Protein AF-A0A1D2W6T7-F1 (afdb_monomer_lite)

Radius of gyration: 12.89 Å; chains: 1; bounding box: 29×35×31 Å

Structure (mmCIF, N/CA/C/O backbone):
data_AF-A0A1D2W6T7-F1
#
_entry.id   AF-A0A1D2W6T7-F1
#
loop_
_atom_site.group_PDB
_atom_site.id
_atom_site.type_symbol
_atom_site.label_atom_id
_atom_site.label_alt_id
_atom_site.label_comp_id
_atom_site.label_asym_id
_atom_site.label_entity_id
_atom_site.label_seq_id
_atom_site.pdbx_PDB_ins_code
_atom_site.Cartn_x
_atom_site.Cartn_y
_atom_site.Cartn_z
_atom_site.occupancy
_atom_site.B_iso_or_equiv
_atom_site.auth_seq_id
_atom_site.auth_comp_id
_atom_site.auth_asym_id
_atom_site.auth_atom_id
_atom_site.pdbx_PDB_model_num
ATOM 1 N N . MET A 1 1 ? -10.097 21.686 -1.952 1.00 39.22 1 MET A N 1
ATOM 2 C CA . MET A 1 1 ? -8.896 21.079 -2.558 1.00 39.22 1 MET A CA 1
ATOM 3 C C . MET A 1 1 ? -8.675 19.785 -1.806 1.00 39.22 1 MET A C 1
ATOM 5 O O . MET A 1 1 ? -8.702 19.835 -0.586 1.00 39.22 1 MET A O 1
ATOM 9 N N . VAL A 1 2 ? -8.622 18.639 -2.484 1.00 52.72 2 VAL A N 1
ATOM 10 C CA . VAL A 1 2 ? -8.192 17.403 -1.817 1.00 52.72 2 VAL A CA 1
ATOM 11 C C . VAL A 1 2 ? -6.678 17.518 -1.743 1.00 52.72 2 VAL A C 1
ATOM 13 O O . VAL A 1 2 ? -6.033 17.610 -2.788 1.00 52.72 2 VAL A O 1
ATOM 16 N N . ASP A 1 3 ? -6.136 17.665 -0.538 1.00 64.44 3 ASP A N 1
ATOM 17 C CA . ASP A 1 3 ? -4.692 17.735 -0.344 1.00 64.44 3 ASP A CA 1
ATOM 18 C C . ASP A 1 3 ? -4.071 16.441 -0.880 1.00 64.44 3 ASP A C 1
ATOM 20 O O . ASP A 1 3 ? -4.450 15.345 -0.461 1.00 64.44 3 ASP A O 1
ATOM 24 N N . LYS A 1 4 ? -3.162 16.571 -1.855 1.00 82.75 4 LYS A N 1
ATOM 25 C CA . LYS A 1 4 ? -2.413 15.433 -2.396 1.00 82.75 4 LYS A CA 1
ATOM 26 C C . LYS A 1 4 ? -1.592 14.796 -1.284 1.00 82.75 4 LYS A C 1
ATOM 28 O O . LYS A 1 4 ? -0.943 15.510 -0.513 1.00 82.75 4 LYS A O 1
ATOM 33 N N . ILE A 1 5 ? -1.581 13.468 -1.223 1.00 92.12 5 ILE A N 1
ATOM 34 C CA . ILE A 1 5 ? -0.775 12.762 -0.223 1.00 92.12 5 ILE A CA 1
ATOM 35 C C . ILE A 1 5 ? 0.720 12.929 -0.519 1.00 92.12 5 ILE A C 1
ATOM 37 O O . ILE A 1 5 ? 1.152 13.111 -1.657 1.00 92.12 5 ILE A O 1
ATOM 41 N N . THR A 1 6 ? 1.542 12.866 0.523 1.00 94.06 6 THR A N 1
ATOM 42 C CA . THR A 1 6 ? 2.993 13.031 0.437 1.00 94.06 6 THR A CA 1
ATOM 43 C C . THR A 1 6 ? 3.727 11.847 1.056 1.00 94.06 6 THR A C 1
ATOM 45 O O . THR A 1 6 ? 3.162 10.990 1.735 1.00 94.06 6 THR A O 1
ATOM 48 N N . TYR A 1 7 ? 5.049 11.812 0.874 1.00 92.12 7 TYR A N 1
ATOM 49 C CA . TYR A 1 7 ? 5.890 10.815 1.536 1.00 92.12 7 TYR A CA 1
ATOM 50 C C . TYR A 1 7 ? 5.740 10.833 3.065 1.00 92.12 7 TYR A C 1
ATOM 52 O O . TYR A 1 7 ? 5.822 9.779 3.692 1.00 92.12 7 TYR A O 1
ATOM 60 N N . ASN A 1 8 ? 5.545 12.009 3.672 1.00 92.00 8 ASN A N 1
ATOM 61 C CA . ASN A 1 8 ? 5.415 12.102 5.125 1.00 92.00 8 ASN A CA 1
ATOM 62 C C . ASN A 1 8 ? 4.159 11.373 5.611 1.00 92.00 8 ASN A C 1
ATOM 64 O O . ASN A 1 8 ? 4.213 10.733 6.656 1.00 92.00 8 ASN A O 1
ATOM 68 N N . ASP A 1 9 ? 3.094 11.396 4.810 1.00 92.12 9 ASP A N 1
ATOM 69 C CA . ASP A 1 9 ? 1.863 10.661 5.083 1.00 92.12 9 ASP A CA 1
ATOM 70 C C . ASP A 1 9 ? 2.097 9.152 4.990 1.00 92.12 9 ASP A C 1
ATOM 72 O O . ASP A 1 9 ? 1.710 8.418 5.892 1.00 92.12 9 ASP A O 1
ATOM 76 N N . LEU A 1 10 ? 2.809 8.676 3.959 1.00 91.62 10 LEU A N 1
ATOM 77 C CA . LEU A 1 10 ? 3.125 7.247 3.814 1.00 91.62 10 LEU A CA 1
ATOM 78 C C . LEU A 1 10 ? 4.087 6.719 4.880 1.00 91.62 10 LEU A C 1
ATOM 80 O O . LEU A 1 10 ? 4.004 5.549 5.252 1.00 91.62 10 LEU A O 1
ATOM 84 N N . LYS A 1 11 ? 5.019 7.553 5.354 1.00 92.38 11 LYS A N 1
ATOM 85 C CA . LYS A 1 11 ? 6.073 7.145 6.291 1.00 92.38 11 LYS A CA 1
ATOM 86 C C . LYS A 1 11 ? 5.495 6.563 7.582 1.00 92.38 11 LYS A C 1
ATOM 88 O O . LYS A 1 11 ? 6.060 5.610 8.113 1.00 92.38 11 LYS A O 1
ATOM 93 N N . GLU A 1 12 ? 4.389 7.115 8.076 1.00 90.69 12 GLU A N 1
ATOM 94 C CA . GLU A 1 12 ? 3.722 6.617 9.286 1.00 90.69 12 GLU A CA 1
ATOM 95 C C . GLU A 1 12 ? 3.119 5.214 9.097 1.00 90.69 12 GLU A C 1
ATOM 97 O O . GLU A 1 12 ? 2.993 4.464 10.062 1.00 90.69 12 GLU A O 1
ATOM 102 N N . TYR A 1 13 ? 2.834 4.817 7.853 1.00 93.19 13 TYR A N 1
ATOM 103 C CA . TYR A 1 13 ? 2.244 3.522 7.492 1.00 93.19 13 TYR A CA 1
ATOM 104 C C . TYR A 1 13 ? 3.214 2.633 6.706 1.00 93.19 13 TYR A C 1
ATOM 106 O O . TYR A 1 13 ? 2.799 1.731 5.978 1.00 93.19 13 TYR A O 1
ATOM 114 N N . ASP A 1 14 ? 4.522 2.854 6.866 1.00 92.38 14 ASP A N 1
ATOM 115 C CA . ASP A 1 14 ? 5.583 2.095 6.192 1.00 92.38 14 ASP A CA 1
ATOM 116 C C . ASP A 1 14 ? 5.436 0.576 6.363 1.00 92.38 14 ASP A C 1
ATOM 118 O O . ASP A 1 14 ? 5.767 -0.189 5.451 1.00 92.38 14 ASP A O 1
ATOM 122 N N . PHE A 1 15 ? 4.881 0.138 7.499 1.00 91.62 15 PHE A N 1
ATOM 123 C CA . PHE A 1 15 ? 4.616 -1.271 7.771 1.00 91.62 15 PHE A CA 1
ATOM 124 C C . PHE A 1 15 ? 3.756 -1.919 6.676 1.00 91.62 15 PHE A C 1
ATOM 126 O O . PHE A 1 15 ? 4.030 -3.058 6.312 1.00 91.62 15 PHE A O 1
ATOM 133 N N . LEU A 1 16 ? 2.794 -1.200 6.078 1.00 92.75 16 LEU A N 1
ATOM 134 C CA . LEU A 1 16 ? 1.915 -1.731 5.028 1.00 92.75 16 LEU A CA 1
ATOM 135 C C . LEU A 1 16 ? 2.663 -2.057 3.733 1.00 92.75 16 LEU A C 1
ATOM 137 O O . LEU A 1 16 ? 2.350 -3.031 3.050 1.00 92.75 16 LEU A O 1
ATOM 141 N N . PHE A 1 17 ? 3.682 -1.267 3.411 1.00 92.50 17 PHE A N 1
ATOM 142 C CA . PHE A 1 17 ? 4.440 -1.383 2.165 1.00 92.50 17 PHE A CA 1
ATOM 143 C C . PHE A 1 17 ? 5.673 -2.281 2.303 1.00 92.50 17 PHE A C 1
ATOM 145 O O . PHE A 1 17 ? 6.280 -2.676 1.307 1.00 92.50 17 PHE A O 1
ATOM 152 N N . THR A 1 18 ? 6.046 -2.622 3.538 1.00 90.75 18 THR A N 1
ATOM 153 C CA . THR A 1 18 ? 7.252 -3.394 3.861 1.00 90.75 18 THR A CA 1
ATOM 154 C C . THR A 1 18 ? 6.967 -4.736 4.537 1.00 90.75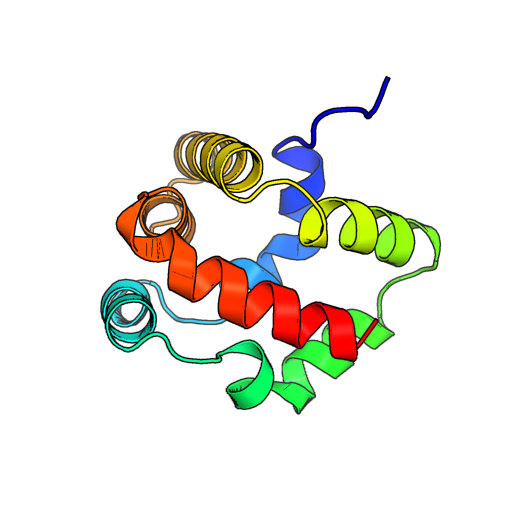 18 THR A C 1
ATOM 156 O O . THR A 1 18 ? 7.914 -5.454 4.853 1.00 90.75 18 THR A O 1
ATOM 159 N N . MET A 1 19 ? 5.691 -5.141 4.661 1.00 89.81 19 MET A N 1
ATOM 160 C CA . MET A 1 19 ? 5.286 -6.446 5.220 1.00 89.81 19 MET A CA 1
ATOM 161 C C . MET A 1 19 ? 5.973 -7.640 4.545 1.00 89.81 19 MET A C 1
ATOM 163 O O . MET A 1 19 ? 6.187 -8.680 5.164 1.00 89.81 19 MET A O 1
ATOM 167 N N . THR A 1 20 ? 6.289 -7.512 3.254 1.00 92.00 20 THR A N 1
ATOM 168 C CA . THR A 1 20 ? 7.003 -8.545 2.504 1.00 92.00 20 THR A CA 1
ATOM 169 C C . THR A 1 20 ? 8.485 -8.177 2.373 1.00 92.00 20 THR A C 1
ATOM 171 O O . THR A 1 20 ? 8.810 -7.045 1.990 1.00 92.00 20 THR A O 1
ATOM 174 N N . PRO A 1 21 ? 9.410 -9.127 2.618 1.00 93.38 21 PRO A N 1
ATOM 175 C CA . PRO A 1 21 ? 10.826 -8.919 2.345 1.00 93.38 21 PRO A CA 1
ATOM 176 C C . PRO A 1 21 ? 11.079 -8.502 0.892 1.00 93.38 21 PRO A C 1
ATOM 178 O O . PRO A 1 21 ? 10.484 -9.046 -0.040 1.00 93.38 21 PRO A O 1
ATOM 181 N N . SER A 1 22 ? 12.014 -7.575 0.682 1.00 93.69 22 SER A N 1
ATOM 182 C CA . SER A 1 22 ? 12.287 -6.989 -0.639 1.00 93.69 22 SER A CA 1
ATOM 183 C C . SER A 1 22 ? 12.601 -8.019 -1.731 1.00 93.69 22 SER A C 1
ATOM 185 O O . SER A 1 22 ? 12.167 -7.848 -2.868 1.00 93.69 22 SER A O 1
ATOM 187 N N . PHE A 1 23 ? 13.296 -9.110 -1.395 1.00 94.12 23 PHE A N 1
ATOM 188 C CA . PHE A 1 23 ? 13.645 -10.177 -2.340 1.00 94.12 23 PHE A CA 1
ATOM 189 C C . PHE A 1 23 ? 12.442 -11.032 -2.777 1.00 94.12 23 PHE A C 1
ATOM 191 O O . PHE A 1 23 ? 12.484 -11.642 -3.842 1.00 94.12 23 PHE A O 1
ATOM 198 N N . LEU A 1 24 ? 11.354 -11.054 -1.997 1.00 95.94 24 LEU A N 1
ATOM 199 C CA . LEU A 1 24 ? 10.097 -11.721 -2.362 1.00 95.94 24 LEU A CA 1
ATOM 200 C C . LEU A 1 24 ? 9.105 -10.776 -3.041 1.00 95.94 24 LEU A C 1
ATOM 202 O O . LEU A 1 24 ? 8.140 -11.246 -3.645 1.00 95.94 24 LEU A O 1
ATOM 206 N N . MET A 1 25 ? 9.335 -9.463 -2.962 1.00 95.44 25 MET A N 1
ATOM 207 C CA . MET A 1 25 ? 8.354 -8.454 -3.350 1.00 95.44 25 MET A CA 1
ATOM 208 C C . MET A 1 25 ? 7.941 -8.566 -4.827 1.00 95.44 25 MET A C 1
ATOM 210 O O . MET A 1 25 ? 6.756 -8.570 -5.149 1.00 95.44 25 MET A O 1
ATOM 214 N N . GLY A 1 26 ? 8.902 -8.773 -5.731 1.00 95.88 26 GLY A N 1
ATOM 215 C CA . GLY A 1 26 ? 8.598 -8.988 -7.151 1.00 95.88 26 GLY A CA 1
ATOM 216 C C . GLY A 1 26 ? 7.738 -10.235 -7.397 1.00 95.88 26 GLY A C 1
ATOM 217 O O . GLY A 1 26 ? 6.828 -10.214 -8.224 1.00 95.88 26 GLY A O 1
ATOM 218 N N . THR A 1 27 ? 7.970 -11.310 -6.638 1.00 96.50 27 THR A N 1
ATOM 219 C CA . THR A 1 27 ? 7.195 -12.555 -6.746 1.00 96.50 27 THR A CA 1
ATOM 220 C C . THR A 1 27 ? 5.767 -12.381 -6.241 1.00 96.50 27 THR A C 1
ATOM 222 O O . THR A 1 27 ? 4.839 -12.872 -6.883 1.00 96.50 27 THR A O 1
ATOM 225 N N . VAL A 1 28 ? 5.562 -11.689 -5.114 1.00 96.31 28 VAL A N 1
ATOM 226 C CA . VAL A 1 28 ? 4.206 -11.464 -4.579 1.00 96.31 28 VAL A CA 1
ATOM 227 C C . VAL A 1 28 ? 3.391 -10.522 -5.461 1.00 96.31 28 VAL A C 1
ATOM 229 O O . VAL A 1 28 ? 2.208 -10.795 -5.665 1.00 96.31 28 VAL A O 1
ATOM 232 N N . ILE A 1 29 ? 4.028 -9.499 -6.051 1.00 97.25 29 ILE A N 1
ATOM 233 C CA . ILE A 1 29 ? 3.400 -8.611 -7.040 1.00 97.25 29 ILE A CA 1
ATOM 234 C C . ILE A 1 29 ? 3.004 -9.417 -8.276 1.00 97.25 29 ILE A C 1
ATOM 236 O O . ILE A 1 29 ? 1.842 -9.409 -8.664 1.00 97.25 29 ILE A O 1
ATOM 240 N N . LYS A 1 30 ? 3.935 -10.196 -8.848 1.00 97.12 30 LYS A N 1
ATOM 241 C CA . LYS A 1 30 ? 3.669 -11.022 -10.040 1.00 97.12 30 LYS A CA 1
ATOM 242 C C . LYS A 1 30 ? 2.533 -12.025 -9.825 1.00 97.12 30 LYS A C 1
ATOM 244 O O . LYS A 1 30 ? 1.793 -12.324 -10.753 1.00 97.12 30 LYS A O 1
ATOM 249 N N . ARG A 1 31 ? 2.408 -12.571 -8.613 1.00 97.19 31 ARG A N 1
ATOM 250 C CA . ARG A 1 31 ? 1.330 -13.501 -8.239 1.00 97.19 31 ARG A CA 1
ATOM 251 C C . ARG A 1 31 ? 0.034 -12.801 -7.829 1.00 97.19 31 ARG A C 1
ATOM 253 O O . ARG A 1 31 ? -0.898 -13.496 -7.442 1.00 97.19 31 ARG A O 1
ATOM 260 N N . ASN A 1 32 ? -0.004 -11.468 -7.847 1.00 97.25 32 ASN A N 1
ATOM 261 C CA . ASN A 1 32 ? -1.108 -10.656 -7.349 1.00 97.25 32 ASN A CA 1
ATOM 262 C C . ASN A 1 32 ? -1.597 -11.124 -5.962 1.00 97.25 32 ASN A C 1
ATOM 264 O O . ASN A 1 32 ? -2.770 -11.413 -5.740 1.00 97.25 32 ASN A O 1
ATOM 268 N N . THR A 1 33 ? -0.655 -11.332 -5.037 1.00 97.31 33 THR A N 1
ATOM 269 C CA . THR A 1 33 ? -0.966 -11.930 -3.732 1.00 97.31 33 THR A CA 1
ATOM 270 C C . THR A 1 33 ? -1.711 -10.930 -2.848 1.00 97.31 33 THR A C 1
ATOM 272 O O . THR A 1 33 ? -1.241 -9.814 -2.642 1.00 97.31 33 THR A O 1
ATOM 275 N N . ASN A 1 34 ? -2.822 -11.352 -2.241 1.00 97.56 34 ASN A N 1
ATOM 276 C CA . ASN A 1 34 ? -3.487 -10.582 -1.191 1.00 97.56 34 ASN A CA 1
ATOM 277 C C . ASN A 1 34 ? -2.691 -10.704 0.126 1.00 97.56 34 ASN A C 1
ATOM 279 O O . ASN A 1 34 ? -2.934 -11.598 0.943 1.00 97.56 34 ASN A O 1
ATOM 283 N N . VAL A 1 35 ? -1.673 -9.856 0.290 1.00 96.62 35 VAL A N 1
ATOM 284 C CA . VAL A 1 35 ? -0.786 -9.848 1.460 1.00 96.62 35 VAL A CA 1
ATOM 285 C C . VAL A 1 35 ? -1.521 -9.403 2.716 1.00 96.62 35 VAL A C 1
ATOM 287 O O . VAL A 1 35 ? -1.254 -9.942 3.785 1.00 96.62 35 VAL A O 1
ATOM 290 N N . VAL A 1 36 ? -2.496 -8.507 2.583 1.00 96.56 36 VAL A N 1
ATOM 291 C CA . VAL A 1 36 ? -3.315 -8.028 3.703 1.00 96.56 36 VAL A CA 1
ATOM 292 C C . VAL A 1 36 ? -4.110 -9.180 4.305 1.00 96.56 36 VAL A C 1
ATOM 294 O O . VAL A 1 36 ? -4.031 -9.427 5.505 1.00 96.56 36 VAL A O 1
ATOM 297 N N . LYS A 1 37 ? -4.779 -9.974 3.465 1.00 96.56 37 LYS A N 1
ATOM 298 C CA . LYS A 1 37 ? -5.480 -11.186 3.899 1.00 96.56 37 LYS A CA 1
ATOM 299 C C . LYS A 1 37 ? -4.520 -12.236 4.457 1.00 96.56 37 LYS A C 1
ATOM 301 O O . LYS A 1 37 ? -4.827 -12.877 5.460 1.00 96.56 37 LYS A O 1
ATOM 306 N N . LYS A 1 38 ? -3.355 -12.423 3.826 1.00 95.19 38 LYS A N 1
ATOM 307 C CA . LYS A 1 38 ? -2.345 -13.399 4.270 1.00 95.19 38 LYS A CA 1
ATOM 308 C C . LYS A 1 38 ? -1.785 -13.074 5.658 1.00 95.19 38 LYS A C 1
ATOM 310 O O . LYS A 1 38 ? -1.560 -13.989 6.442 1.00 95.19 38 LYS A O 1
ATOM 315 N N . PHE A 1 39 ? -1.573 -11.795 5.955 1.00 94.88 39 PHE A N 1
ATOM 316 C CA . PHE A 1 39 ? -1.018 -11.302 7.218 1.00 94.88 39 PHE A CA 1
ATOM 317 C C . PHE A 1 39 ? -2.076 -10.595 8.079 1.00 94.88 39 PHE A C 1
ATOM 319 O O . PHE A 1 39 ? -1.754 -9.679 8.831 1.00 94.88 39 PHE A O 1
ATOM 326 N N . ASN A 1 40 ? -3.338 -11.027 7.981 1.00 95.12 40 ASN A N 1
ATOM 327 C CA . ASN A 1 40 ? -4.493 -10.347 8.574 1.00 95.12 40 ASN A CA 1
ATOM 328 C C . ASN A 1 40 ? -4.324 -10.039 10.071 1.00 95.12 40 ASN A C 1
ATOM 330 O O . ASN A 1 40 ? -4.625 -8.933 10.501 1.00 95.12 40 ASN A O 1
ATOM 334 N N . SER A 1 41 ? -3.806 -10.981 10.866 1.00 94.50 41 SER A N 1
ATOM 335 C CA . SER A 1 41 ? -3.571 -10.764 12.302 1.00 94.50 41 SER A CA 1
ATOM 336 C C . SER A 1 41 ? -2.575 -9.631 12.564 1.00 94.50 41 SER A C 1
ATOM 338 O O . SER A 1 41 ? -2.847 -8.751 13.376 1.00 94.50 41 SER A O 1
ATOM 340 N N . THR A 1 42 ? -1.451 -9.615 11.843 1.00 94.06 42 THR A N 1
ATOM 341 C CA . THR A 1 42 ? -0.438 -8.557 11.935 1.00 94.06 42 THR A CA 1
ATOM 342 C C . THR A 1 42 ? -0.991 -7.218 11.464 1.00 94.06 42 THR A C 1
ATOM 344 O O . THR A 1 4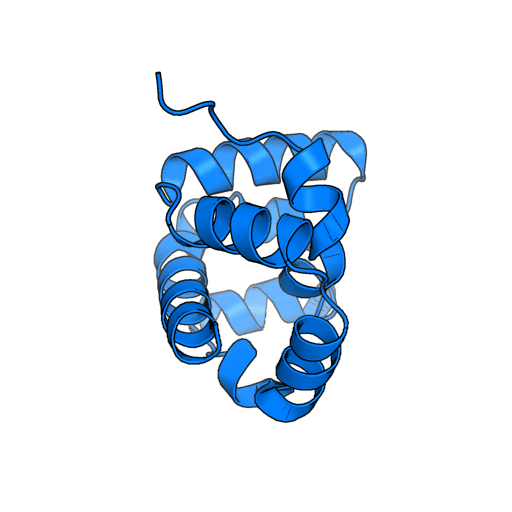2 ? -0.758 -6.204 12.117 1.00 94.06 42 THR A O 1
ATOM 347 N N . VAL A 1 43 ? -1.736 -7.198 10.355 1.00 95.38 43 VAL A N 1
ATOM 348 C CA . VAL A 1 43 ? -2.358 -5.970 9.843 1.00 95.38 43 VAL A CA 1
ATOM 349 C C . VAL A 1 43 ? -3.334 -5.410 10.869 1.00 95.38 43 VAL A C 1
ATOM 351 O O . VAL A 1 43 ? -3.167 -4.267 11.276 1.00 95.38 43 VAL A O 1
ATOM 354 N N . LYS A 1 44 ? -4.286 -6.219 11.349 1.00 94.94 44 LYS A N 1
ATOM 355 C CA . LYS A 1 44 ? -5.260 -5.803 12.367 1.00 94.94 44 LYS A CA 1
ATOM 356 C C . LYS A 1 44 ? -4.587 -5.269 13.621 1.00 94.94 44 LYS A C 1
ATOM 358 O O . LYS A 1 44 ? -4.893 -4.164 14.033 1.00 94.94 44 LYS A O 1
ATOM 363 N N . SER A 1 45 ? -3.594 -5.983 14.150 1.00 94.38 45 SER A N 1
ATOM 364 C CA . SER A 1 45 ? -2.862 -5.526 15.333 1.00 94.38 45 SER A CA 1
ATOM 365 C C . SER A 1 45 ? -2.185 -4.163 15.126 1.00 94.38 45 SER A C 1
ATOM 367 O O . SER A 1 45 ? -2.191 -3.346 16.040 1.00 94.38 45 SER A O 1
ATOM 369 N N . ASN A 1 46 ? -1.637 -3.875 13.939 1.00 93.81 46 ASN A N 1
ATOM 370 C CA . ASN A 1 46 ? 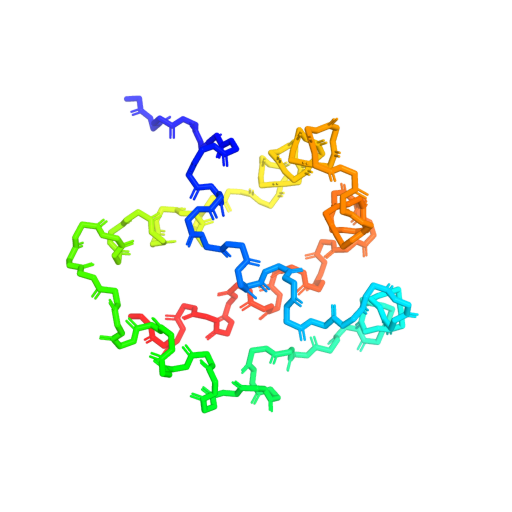-1.104 -2.540 13.644 1.00 93.81 46 ASN A CA 1
ATOM 371 C C . ASN A 1 46 ? -2.213 -1.486 13.494 1.00 93.81 46 ASN A C 1
ATOM 373 O O . ASN A 1 46 ? -2.032 -0.368 13.967 1.00 93.81 46 ASN A O 1
ATOM 377 N N . LEU A 1 47 ? -3.346 -1.829 12.869 1.00 93.81 47 LEU A N 1
ATOM 378 C CA . LEU A 1 47 ? -4.494 -0.926 12.707 1.00 93.81 47 LEU A CA 1
ATOM 379 C C . LEU A 1 47 ? -5.152 -0.569 14.049 1.00 93.81 47 LEU A C 1
ATOM 381 O O . LEU A 1 47 ? -5.497 0.591 14.264 1.00 93.81 47 LEU A O 1
ATOM 385 N N . ASP A 1 48 ? -5.270 -1.532 14.963 1.00 94.06 48 ASP A N 1
ATOM 386 C CA . ASP A 1 48 ? -5.843 -1.343 16.302 1.00 94.06 48 ASP A CA 1
ATOM 387 C C . ASP A 1 48 ? -5.010 -0.373 17.157 1.00 94.06 48 ASP A C 1
ATOM 389 O O . ASP A 1 48 ? -5.543 0.300 18.038 1.00 94.06 48 ASP A O 1
ATOM 393 N N . ASN A 1 49 ? -3.711 -0.251 16.864 1.00 93.81 49 ASN A N 1
ATOM 394 C CA . ASN A 1 49 ? -2.801 0.681 17.532 1.00 93.81 49 ASN A CA 1
ATOM 395 C C . ASN A 1 49 ? -2.858 2.113 16.969 1.00 93.81 49 ASN A C 1
ATOM 397 O O . ASN A 1 49 ? -2.202 3.006 17.510 1.00 93.81 49 ASN A O 1
ATOM 401 N N . LEU A 1 50 ? -3.611 2.357 15.891 1.00 94.38 50 LEU A N 1
ATOM 402 C CA . LEU A 1 50 ? -3.759 3.692 15.317 1.00 94.38 50 LEU A CA 1
ATOM 403 C C . LEU A 1 50 ? -4.777 4.515 16.110 1.00 94.38 50 LEU A C 1
ATOM 405 O O . LEU A 1 50 ? -5.884 4.063 16.402 1.00 94.38 50 LEU A O 1
ATOM 409 N N . ASN A 1 51 ? -4.440 5.773 16.392 1.00 95.06 51 ASN A N 1
ATOM 410 C CA . ASN A 1 51 ? -5.412 6.725 16.926 1.00 95.06 51 ASN A CA 1
ATOM 411 C C . ASN A 1 51 ? -6.357 7.250 15.827 1.00 95.06 51 ASN A C 1
ATOM 413 O O . ASN A 1 51 ? -6.126 7.071 14.632 1.00 95.06 51 ASN A O 1
ATOM 417 N N . GLU A 1 52 ? -7.412 7.962 16.222 1.00 93.94 52 GLU A N 1
ATOM 418 C CA . GLU A 1 52 ? -8.438 8.459 15.293 1.00 93.94 52 GLU A CA 1
ATOM 419 C C . GLU A 1 52 ? -7.895 9.387 14.195 1.00 93.94 52 GLU A C 1
ATOM 421 O O . GLU A 1 52 ? -8.373 9.360 13.060 1.00 93.94 52 GLU A O 1
ATOM 426 N N . LYS A 1 53 ? -6.868 10.194 14.492 1.00 93.12 53 LYS A N 1
ATOM 427 C CA . LYS A 1 53 ? -6.219 11.040 13.479 1.00 93.12 53 LYS A CA 1
ATOM 428 C C . LYS A 1 53 ? -5.477 10.179 12.456 1.00 93.12 53 LYS A C 1
ATOM 430 O O . LYS A 1 53 ? -5.591 10.425 11.259 1.00 93.12 53 LYS A O 1
ATOM 435 N N . GLN A 1 54 ? -4.757 9.163 12.922 1.00 94.00 54 GLN A N 1
ATOM 436 C CA . GLN A 1 54 ? -4.027 8.236 12.060 1.00 94.00 54 GLN A CA 1
ATOM 437 C C . GLN A 1 54 ? -4.975 7.389 11.207 1.00 94.00 54 GLN A C 1
ATOM 439 O O . GLN A 1 54 ? -4.764 7.259 10.008 1.00 94.00 54 GLN A O 1
ATOM 444 N N . LYS A 1 55 ? -6.079 6.887 11.770 1.00 93.31 55 LYS A N 1
ATOM 445 C CA . LYS A 1 55 ? -7.101 6.164 10.996 1.00 93.31 55 LYS A CA 1
ATOM 446 C C . LYS A 1 55 ? -7.694 7.024 9.883 1.00 93.31 55 LYS A C 1
ATOM 448 O O . LYS A 1 55 ? -7.812 6.559 8.753 1.00 93.31 55 LYS A O 1
ATOM 453 N N . LYS A 1 56 ? -8.008 8.295 10.166 1.00 92.69 56 LYS A N 1
ATOM 454 C CA . LYS A 1 56 ? -8.477 9.244 9.142 1.00 92.69 56 LYS A CA 1
ATOM 455 C C . LYS A 1 56 ? -7.441 9.453 8.040 1.00 92.69 56 LYS A C 1
ATOM 457 O O . LYS A 1 56 ? -7.806 9.430 6.869 1.00 92.69 56 LYS A O 1
ATOM 462 N N . GLN A 1 57 ? -6.169 9.608 8.401 1.00 93.25 57 GLN A N 1
ATOM 463 C CA . GLN A 1 57 ? -5.096 9.788 7.423 1.00 93.25 57 GLN A CA 1
ATOM 464 C C . GLN A 1 57 ? -4.867 8.529 6.580 1.00 93.25 57 GLN A C 1
ATOM 466 O O . GLN A 1 57 ? -4.747 8.614 5.360 1.00 93.25 57 GLN A 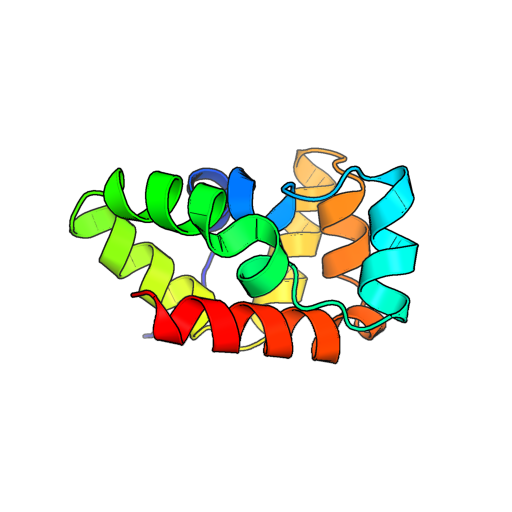O 1
ATOM 471 N N . LEU A 1 58 ? -4.883 7.350 7.202 1.00 94.31 58 LEU A N 1
ATOM 472 C CA . LEU A 1 58 ? -4.822 6.081 6.488 1.00 94.31 58 LEU A CA 1
ATOM 473 C C . LEU A 1 58 ? -6.005 5.927 5.528 1.00 94.31 58 LEU A C 1
ATOM 475 O O . LEU A 1 58 ? -5.811 5.520 4.386 1.00 94.31 58 LEU A O 1
ATOM 479 N N . ASN A 1 59 ? -7.213 6.306 5.953 1.00 93.75 59 ASN A N 1
ATOM 480 C CA . ASN A 1 59 ? -8.389 6.277 5.091 1.00 93.75 59 ASN A CA 1
ATOM 481 C C . ASN A 1 59 ? -8.239 7.199 3.868 1.00 93.75 59 ASN A C 1
ATOM 483 O O . ASN A 1 59 ? -8.732 6.868 2.796 1.00 93.75 59 ASN A O 1
ATOM 487 N N . ILE A 1 60 ? -7.535 8.328 3.987 1.00 93.38 60 ILE A N 1
ATOM 488 C CA . ILE A 1 60 ? -7.202 9.164 2.825 1.00 93.38 60 ILE A CA 1
ATOM 489 C C . ILE A 1 60 ? -6.266 8.390 1.887 1.00 93.38 60 ILE A C 1
ATOM 491 O O . ILE A 1 60 ? -6.593 8.224 0.718 1.00 93.38 60 ILE A O 1
ATOM 495 N N . ILE A 1 61 ? -5.170 7.832 2.413 1.00 93.50 61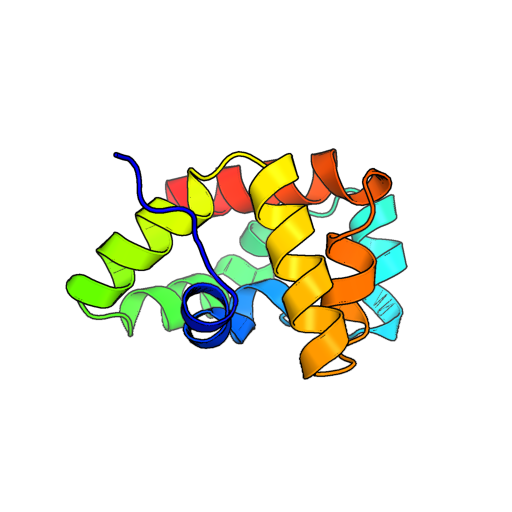 ILE A N 1
ATOM 496 C CA . ILE A 1 61 ? -4.154 7.112 1.625 1.00 93.50 61 ILE A CA 1
ATOM 497 C C . ILE A 1 61 ? -4.744 5.916 0.860 1.00 93.50 61 ILE A C 1
ATOM 499 O O . ILE A 1 61 ? -4.439 5.730 -0.315 1.00 93.50 61 ILE A O 1
ATOM 503 N N . ILE A 1 62 ? -5.589 5.092 1.493 1.00 94.06 62 ILE A N 1
ATOM 504 C CA . ILE A 1 62 ? -6.158 3.895 0.838 1.00 94.06 62 ILE A CA 1
ATOM 505 C C . ILE A 1 62 ? -7.213 4.225 -0.226 1.00 94.06 62 ILE A C 1
ATOM 507 O O . ILE A 1 62 ? -7.573 3.352 -1.020 1.00 94.06 62 ILE A O 1
ATOM 511 N N . ASN A 1 63 ? -7.746 5.449 -0.208 1.00 94.00 63 ASN A N 1
ATOM 512 C CA . ASN A 1 63 ? -8.728 5.939 -1.174 1.00 94.00 63 ASN A CA 1
ATOM 513 C C . ASN A 1 63 ? -8.116 6.890 -2.213 1.00 94.00 63 ASN A C 1
ATOM 515 O O . ASN A 1 63 ? -8.824 7.298 -3.132 1.00 94.00 63 ASN A O 1
ATOM 519 N N . THR A 1 64 ? -6.828 7.223 -2.097 1.00 93.94 64 THR A N 1
ATOM 520 C CA . THR A 1 64 ? -6.087 7.936 -3.137 1.00 93.94 64 THR A CA 1
ATOM 521 C C . THR A 1 64 ? -6.082 7.125 -4.433 1.00 93.94 64 THR A C 1
ATOM 523 O O . THR A 1 64 ? -6.064 5.890 -4.421 1.00 93.94 64 THR A O 1
ATOM 526 N N . ASP A 1 65 ? -6.084 7.832 -5.562 1.00 95.38 65 ASP A N 1
ATOM 527 C CA . ASP A 1 65 ? -5.863 7.217 -6.861 1.00 95.38 65 ASP A CA 1
ATOM 528 C C . ASP A 1 65 ? -4.541 6.427 -6.889 1.00 95.38 65 ASP A C 1
ATOM 530 O O . ASP A 1 65 ? -3.532 6.815 -6.295 1.00 95.38 65 ASP A O 1
ATOM 534 N N . ILE A 1 66 ? -4.541 5.284 -7.575 1.00 96.31 66 ILE A N 1
ATOM 535 C CA . ILE A 1 66 ? -3.375 4.397 -7.577 1.00 96.31 66 ILE A CA 1
ATOM 536 C C . ILE A 1 66 ? -2.187 5.070 -8.263 1.00 96.31 66 ILE A C 1
ATOM 538 O O . ILE A 1 66 ? -1.060 4.877 -7.816 1.00 96.31 66 ILE A O 1
ATOM 542 N N . GLU A 1 67 ? -2.406 5.855 -9.319 1.00 95.94 67 GLU A N 1
ATOM 543 C CA . GLU A 1 67 ? -1.324 6.546 -10.019 1.00 95.94 67 GLU A CA 1
ATOM 544 C C . GLU A 1 67 ? -0.667 7.578 -9.098 1.00 95.94 67 GLU A C 1
ATOM 546 O O . GLU A 1 67 ? 0.555 7.571 -8.953 1.00 95.94 67 GLU A O 1
ATOM 551 N N . GLU A 1 68 ? -1.468 8.370 -8.380 1.00 95.88 68 GLU A N 1
ATOM 552 C CA . GLU A 1 68 ? -0.959 9.312 -7.375 1.00 95.88 68 GLU A CA 1
ATOM 553 C C . GLU A 1 68 ? -0.200 8.584 -6.252 1.00 95.88 68 GLU A C 1
ATOM 555 O O . GLU A 1 68 ? 0.915 8.971 -5.898 1.00 95.88 68 GLU A O 1
ATOM 560 N N . LEU A 1 69 ? -0.734 7.476 -5.727 1.00 96.56 69 LEU A N 1
ATOM 561 C CA . LEU A 1 69 ? -0.030 6.682 -4.718 1.00 96.56 69 LEU A CA 1
ATOM 562 C C . LEU A 1 69 ? 1.319 6.160 -5.244 1.00 96.56 69 LEU A C 1
ATOM 564 O O . LEU A 1 69 ? 2.313 6.168 -4.513 1.00 96.56 69 LEU A O 1
ATOM 568 N N . GLN A 1 70 ? 1.382 5.732 -6.506 1.00 97.38 70 GLN A N 1
ATOM 569 C CA . GLN A 1 70 ? 2.613 5.259 -7.142 1.00 97.38 70 GLN A CA 1
ATOM 570 C C . GLN A 1 70 ? 3.654 6.372 -7.318 1.00 97.38 70 GLN A C 1
ATOM 572 O O . GLN A 1 70 ? 4.843 6.121 -7.100 1.00 97.38 70 GLN A O 1
ATOM 577 N N . GLU A 1 71 ? 3.237 7.606 -7.613 1.00 97.12 71 GLU A N 1
ATOM 578 C CA . GLU A 1 71 ? 4.132 8.772 -7.621 1.00 97.12 71 GLU A CA 1
ATOM 579 C C . GLU A 1 71 ? 4.747 9.016 -6.237 1.00 97.12 71 GLU A C 1
ATOM 581 O O . GLU A 1 71 ? 5.958 9.225 -6.102 1.00 97.12 71 GLU A O 1
ATOM 586 N N . VAL A 1 72 ? 3.937 8.934 -5.178 1.00 96.88 72 VAL A N 1
ATOM 587 C CA . VAL A 1 72 ? 4.428 9.131 -3.809 1.00 96.88 72 VAL A CA 1
ATOM 588 C C . VAL A 1 72 ? 5.343 7.989 -3.366 1.00 96.88 72 VAL A C 1
ATOM 590 O O . VAL A 1 72 ? 6.356 8.236 -2.705 1.00 96.88 72 VAL A O 1
ATOM 593 N N . LEU A 1 73 ? 5.057 6.751 -3.772 1.00 97.25 73 LEU A N 1
ATOM 594 C CA . LEU A 1 73 ? 5.940 5.602 -3.553 1.00 97.25 73 LEU A CA 1
ATOM 595 C C . LEU A 1 73 ? 7.285 5.769 -4.273 1.00 97.25 73 LEU A C 1
ATOM 597 O O . LEU A 1 73 ? 8.325 5.421 -3.712 1.00 97.25 73 LEU A O 1
ATOM 601 N N . GLU A 1 74 ? 7.306 6.364 -5.467 1.00 98.06 74 GLU A N 1
ATOM 602 C CA . GLU A 1 74 ? 8.554 6.681 -6.169 1.00 98.06 74 GLU A CA 1
ATOM 603 C C . GLU A 1 74 ? 9.379 7.723 -5.400 1.00 98.06 74 GLU A C 1
ATOM 605 O O . GLU A 1 74 ? 10.594 7.580 -5.231 1.00 98.06 74 GLU A O 1
ATOM 610 N N . ILE A 1 75 ? 8.723 8.753 -4.856 1.00 97.31 75 ILE A N 1
ATOM 611 C CA . ILE A 1 75 ? 9.369 9.733 -3.971 1.00 97.31 75 ILE A CA 1
ATOM 612 C C . ILE A 1 75 ? 9.908 9.038 -2.709 1.00 97.31 75 ILE A C 1
ATOM 614 O O . ILE A 1 75 ? 11.042 9.298 -2.295 1.00 97.31 75 ILE A O 1
ATOM 618 N N . ALA A 1 76 ? 9.134 8.130 -2.111 1.00 96.56 76 ALA A N 1
ATOM 619 C CA . ALA A 1 76 ? 9.544 7.353 -0.945 1.00 96.56 76 ALA A CA 1
ATOM 620 C C . ALA A 1 76 ? 10.782 6.493 -1.239 1.00 96.56 76 ALA A C 1
ATOM 622 O O . ALA A 1 76 ? 11.716 6.446 -0.430 1.00 96.56 76 ALA A O 1
ATOM 623 N N . TYR A 1 77 ? 10.839 5.859 -2.413 1.00 97.50 77 TYR A N 1
ATOM 624 C CA . TYR A 1 77 ? 12.014 5.121 -2.865 1.00 97.50 77 TYR A CA 1
ATOM 625 C C . TYR A 1 77 ? 13.235 6.032 -3.002 1.00 97.50 77 TYR A C 1
ATOM 627 O O . TYR A 1 77 ? 14.286 5.712 -2.450 1.00 97.50 77 TYR A O 1
ATOM 635 N N . LYS A 1 78 ? 13.104 7.188 -3.662 1.00 97.81 78 LYS A N 1
ATOM 636 C CA . LYS A 1 78 ? 14.214 8.145 -3.819 1.00 97.81 78 LYS A CA 1
ATOM 637 C C . LYS A 1 78 ? 14.779 8.621 -2.479 1.00 97.81 78 LYS A C 1
ATOM 639 O O . LYS A 1 78 ? 15.976 8.858 -2.385 1.00 97.81 78 LYS A O 1
ATOM 644 N N . LYS A 1 79 ? 13.937 8.736 -1.446 1.00 96.69 79 LYS A N 1
ATOM 645 C CA . LYS A 1 79 ? 14.348 9.173 -0.100 1.00 96.69 79 LYS A CA 1
ATOM 646 C C . LYS A 1 79 ? 14.948 8.068 0.768 1.00 96.69 79 LYS A C 1
ATOM 648 O O . LYS A 1 79 ? 15.782 8.357 1.616 1.00 96.69 79 LYS A O 1
ATOM 653 N N . THR A 1 80 ? 14.483 6.829 0.623 1.00 95.12 80 THR A N 1
ATOM 654 C CA . THR A 1 80 ? 14.798 5.741 1.572 1.00 95.12 80 THR A CA 1
ATOM 655 C C . THR A 1 80 ? 15.604 4.601 0.963 1.00 95.12 80 THR A C 1
ATOM 657 O O . THR A 1 80 ? 16.107 3.748 1.689 1.00 95.12 80 THR A O 1
ATOM 660 N N . HIS A 1 81 ? 15.672 4.536 -0.367 1.00 95.88 81 HIS A N 1
ATOM 661 C CA . HIS A 1 81 ? 16.232 3.436 -1.149 1.00 95.88 81 HIS A CA 1
ATOM 662 C C . HIS A 1 81 ? 15.625 2.050 -0.854 1.00 95.88 81 HIS A C 1
ATOM 664 O O . HIS A 1 81 ? 16.175 1.025 -1.269 1.00 95.88 81 HIS A O 1
ATOM 670 N N . LYS A 1 82 ? 14.456 1.980 -0.197 1.00 95.62 82 LYS A N 1
ATOM 671 C CA . LYS A 1 82 ? 13.756 0.711 0.042 1.00 95.62 82 LYS A CA 1
ATOM 672 C C . LYS A 1 82 ? 13.238 0.137 -1.273 1.00 95.62 82 LYS A C 1
ATOM 674 O O . LYS A 1 82 ? 12.373 0.714 -1.930 1.00 95.62 82 LYS A O 1
ATOM 679 N N . LYS A 1 83 ? 13.736 -1.045 -1.640 1.00 96.31 83 LYS A N 1
ATOM 680 C CA . LYS A 1 83 ? 13.367 -1.735 -2.887 1.00 96.31 83 LYS A CA 1
ATOM 681 C C . LYS A 1 83 ? 11.869 -2.037 -2.989 1.00 96.31 83 LYS A C 1
ATOM 683 O O . LYS A 1 83 ? 11.356 -2.083 -4.100 1.00 96.31 83 LYS A O 1
ATOM 688 N N . GLN A 1 84 ? 11.170 -2.233 -1.868 1.00 97.25 84 GLN A N 1
ATOM 689 C CA . GLN A 1 84 ? 9.721 -2.442 -1.874 1.00 97.25 84 GLN A CA 1
ATOM 690 C C . GLN A 1 84 ? 8.982 -1.249 -2.487 1.00 97.25 84 GLN A C 1
ATOM 692 O O . GLN A 1 84 ? 8.152 -1.454 -3.364 1.00 97.25 84 GLN A O 1
ATOM 697 N N . TYR A 1 85 ? 9.340 -0.019 -2.106 1.00 97.44 85 TYR A N 1
ATOM 698 C CA . TYR A 1 85 ? 8.732 1.185 -2.676 1.00 97.44 85 TYR A CA 1
ATOM 699 C C . TYR A 1 85 ? 8.978 1.304 -4.175 1.00 97.44 85 TYR A C 1
ATOM 701 O O . TYR A 1 85 ? 8.036 1.556 -4.911 1.00 97.44 85 TYR A O 1
ATOM 709 N N . LYS A 1 86 ? 10.204 1.017 -4.634 1.00 98.00 86 LYS A N 1
ATOM 710 C CA . LYS A 1 86 ? 10.523 0.983 -6.070 1.00 98.00 86 LYS A CA 1
ATOM 711 C C . LYS A 1 86 ? 9.636 0.003 -6.839 1.00 98.00 86 LYS A C 1
ATOM 713 O O . LYS A 1 86 ? 9.229 0.261 -7.960 1.00 98.00 86 LYS A O 1
ATOM 718 N N . LEU A 1 87 ? 9.405 -1.178 -6.269 1.00 97.81 87 LEU A N 1
ATOM 719 C CA . LEU A 1 87 ? 8.609 -2.210 -6.931 1.00 97.81 87 LEU A CA 1
ATOM 720 C C . LEU A 1 87 ? 7.120 -1.867 -6.935 1.00 97.81 87 LEU A C 1
ATOM 722 O O . LEU A 1 87 ? 6.418 -2.250 -7.862 1.00 97.81 87 LEU A O 1
ATOM 726 N N . LEU A 1 88 ? 6.649 -1.153 -5.914 1.00 97.44 88 LEU A N 1
ATOM 727 C CA . LEU A 1 88 ? 5.272 -0.685 -5.828 1.00 97.44 88 LEU A CA 1
ATOM 728 C C . LEU A 1 88 ? 5.021 0.562 -6.689 1.00 97.44 88 LEU A C 1
ATOM 730 O O . LEU A 1 88 ? 3.911 0.727 -7.184 1.00 97.44 88 LEU A O 1
ATOM 734 N N . SER A 1 89 ? 6.020 1.417 -6.920 1.00 97.69 89 SER A N 1
ATOM 735 C CA . SER A 1 89 ? 5.876 2.575 -7.814 1.00 97.69 89 SER A CA 1
ATOM 736 C C . SER A 1 89 ? 5.785 2.192 -9.297 1.00 97.69 89 SER A C 1
ATOM 738 O O . SER A 1 89 ? 5.313 2.985 -10.107 1.00 97.69 89 SER A O 1
ATOM 740 N N . ASP A 1 90 ? 6.183 0.972 -9.672 1.00 97.44 90 ASP A N 1
ATOM 741 C CA . ASP A 1 90 ? 6.073 0.468 -11.044 1.00 97.44 90 ASP A CA 1
ATOM 742 C C . ASP A 1 90 ? 4.604 0.224 -11.433 1.00 97.44 90 ASP A C 1
ATOM 744 O O . ASP A 1 90 ? 3.869 -0.469 -10.726 1.00 97.44 90 ASP A O 1
ATOM 748 N N . TYR A 1 91 ? 4.172 0.721 -12.597 1.00 96.12 91 TYR A N 1
ATOM 749 C CA . TYR A 1 91 ? 2.810 0.540 -13.124 1.00 96.12 91 TYR A CA 1
ATOM 750 C C . TYR A 1 91 ? 2.341 -0.928 -13.141 1.00 96.12 91 TYR A C 1
ATOM 752 O O . TYR A 1 91 ? 1.149 -1.201 -13.014 1.00 96.12 91 TYR A O 1
ATOM 760 N N . LYS A 1 92 ? 3.261 -1.895 -13.254 1.00 96.19 92 LYS A N 1
ATOM 761 C CA . LYS A 1 92 ? 2.952 -3.334 -13.227 1.00 96.19 92 LYS A CA 1
ATOM 762 C C . LYS A 1 92 ? 2.418 -3.809 -11.876 1.00 96.19 92 LYS A C 1
ATOM 764 O O . LYS A 1 92 ? 1.832 -4.885 -11.803 1.00 96.19 92 LYS A O 1
ATOM 769 N N . ALA A 1 93 ? 2.621 -3.037 -10.811 1.00 97.75 93 ALA A N 1
ATOM 770 C CA . ALA A 1 93 ? 2.106 -3.331 -9.481 1.00 97.75 93 ALA A CA 1
ATOM 771 C C . ALA A 1 93 ? 0.674 -2.823 -9.244 1.00 97.75 93 ALA A C 1
ATOM 773 O O . ALA A 1 93 ? 0.132 -3.082 -8.172 1.00 97.75 93 ALA A O 1
ATOM 774 N N . ARG A 1 94 ? 0.036 -2.139 -10.208 1.00 97.69 94 ARG A N 1
ATOM 775 C CA . ARG A 1 94 ? -1.297 -1.527 -10.033 1.00 97.69 94 ARG A CA 1
ATOM 776 C C . ARG A 1 94 ? -2.352 -2.498 -9.515 1.00 97.69 94 ARG A C 1
ATOM 778 O O . ARG A 1 94 ? -2.988 -2.210 -8.505 1.00 97.69 94 ARG A O 1
ATOM 785 N N . ASP A 1 95 ? -2.495 -3.662 -10.146 1.00 98.00 95 ASP A N 1
ATOM 786 C CA . ASP A 1 95 ? -3.496 -4.659 -9.736 1.00 98.00 95 ASP A CA 1
ATOM 787 C C . ASP A 1 95 ? -3.217 -5.213 -8.334 1.00 98.00 95 ASP A C 1
ATOM 789 O O . ASP A 1 95 ? -4.139 -5.399 -7.539 1.00 98.00 95 ASP A O 1
ATOM 793 N N . PHE A 1 96 ? -1.935 -5.404 -8.007 1.00 98.06 96 PHE A N 1
ATOM 794 C CA . PHE A 1 96 ? -1.493 -5.816 -6.677 1.00 98.06 96 PHE A CA 1
ATOM 795 C C . PHE A 1 96 ? -1.828 -4.772 -5.615 1.00 98.06 96 PHE A C 1
ATOM 797 O O . PHE A 1 96 ? -2.340 -5.121 -4.548 1.00 98.06 96 PHE A O 1
ATOM 804 N N . ILE A 1 97 ? -1.560 -3.498 -5.896 1.00 97.81 97 ILE A N 1
ATOM 805 C CA . ILE A 1 97 ? -1.876 -2.394 -4.988 1.00 97.81 97 ILE A CA 1
ATOM 806 C C . ILE A 1 97 ? -3.383 -2.319 -4.794 1.00 97.81 97 ILE A C 1
ATOM 808 O O . ILE A 1 97 ? -3.838 -2.371 -3.656 1.00 97.81 97 ILE A O 1
ATOM 812 N N . LYS A 1 98 ? -4.153 -2.297 -5.888 1.00 98.06 98 LYS A N 1
ATOM 813 C CA . LYS A 1 98 ? -5.617 -2.254 -5.851 1.00 98.06 98 LYS A CA 1
ATOM 814 C C . LYS A 1 98 ? -6.194 -3.352 -4.964 1.00 98.06 98 LYS A C 1
ATOM 816 O O . LYS A 1 98 ? -6.934 -3.059 -4.033 1.00 98.06 98 LYS A O 1
ATOM 821 N N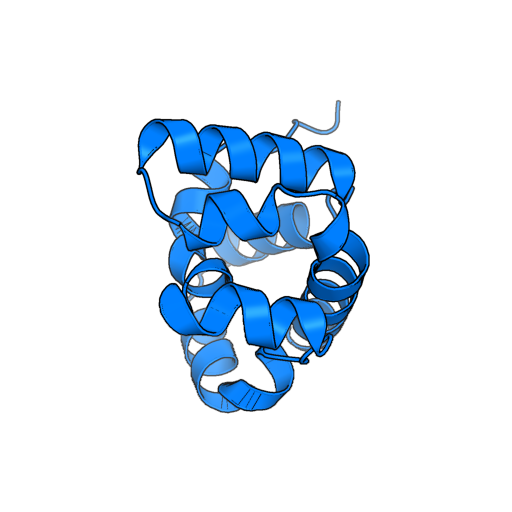 . LEU A 1 99 ? -5.795 -4.602 -5.209 1.00 98.12 99 LEU A N 1
ATOM 822 C CA . LEU A 1 99 ? -6.250 -5.759 -4.442 1.00 98.12 99 LEU A CA 1
ATOM 823 C C . LEU A 1 99 ? -6.009 -5.588 -2.938 1.00 98.12 99 LEU A C 1
ATOM 825 O O . LEU A 1 99 ? -6.885 -5.887 -2.129 1.00 98.12 99 LEU A O 1
ATOM 829 N N . ASN A 1 100 ? -4.816 -5.137 -2.557 1.00 97.62 100 ASN A N 1
ATOM 830 C CA . ASN A 1 100 ? -4.447 -5.014 -1.152 1.00 97.62 100 ASN A CA 1
ATOM 831 C C . ASN A 1 100 ? -5.077 -3.784 -0.485 1.00 97.62 100 ASN A C 1
ATOM 833 O O . ASN A 1 100 ? -5.486 -3.881 0.669 1.00 97.62 100 ASN A O 1
ATOM 837 N N . LEU A 1 101 ? -5.229 -2.662 -1.193 1.00 96.88 101 LEU A N 1
ATOM 838 C CA . LEU A 1 101 ? -5.980 -1.509 -0.690 1.00 96.88 101 LEU A CA 1
ATOM 839 C C . LEU A 1 101 ? -7.457 -1.854 -0.484 1.00 96.88 101 LEU A C 1
ATOM 841 O O . LEU A 1 101 ? -8.017 -1.529 0.558 1.00 96.88 101 LEU A O 1
ATOM 845 N N . ASP A 1 102 ? -8.074 -2.565 -1.426 1.00 97.00 102 ASP A N 1
ATOM 846 C CA . ASP A 1 102 ? -9.468 -2.997 -1.301 1.00 97.00 102 ASP A CA 1
ATOM 847 C C . ASP A 1 102 ? -9.660 -4.015 -0.170 1.00 97.00 102 ASP A C 1
ATOM 849 O O . ASP A 1 102 ? -10.718 -4.046 0.456 1.00 97.00 102 ASP A O 1
ATOM 853 N N . GLU A 1 103 ? -8.650 -4.831 0.142 1.00 97.06 103 GLU A N 1
ATOM 854 C CA . GLU A 1 103 ? -8.680 -5.672 1.340 1.00 97.06 103 GLU A CA 1
ATOM 855 C C . GLU A 1 103 ? -8.523 -4.845 2.626 1.00 97.06 103 GLU A C 1
ATOM 857 O O . GLU A 1 103 ? -9.258 -5.086 3.580 1.00 97.06 103 GLU A O 1
ATOM 862 N N . LEU A 1 104 ? -7.626 -3.849 2.656 1.00 95.62 104 LEU A N 1
ATOM 863 C CA . LEU A 1 104 ? -7.449 -2.953 3.810 1.00 95.62 104 LEU A CA 1
ATOM 864 C C . LEU A 1 104 ? -8.720 -2.169 4.133 1.00 95.62 104 LEU A C 1
ATOM 866 O O . LEU A 1 104 ? -9.069 -2.052 5.303 1.00 95.62 104 LEU A O 1
ATOM 870 N N . LYS A 1 105 ? -9.444 -1.692 3.113 1.00 94.62 105 LYS A N 1
ATOM 871 C CA . LYS A 1 105 ? -10.724 -0.980 3.277 1.00 94.62 105 LYS A CA 1
ATOM 872 C C . LYS A 1 105 ? -11.783 -1.795 4.021 1.00 94.62 105 LYS A C 1
ATOM 874 O O . LYS A 1 105 ? -12.682 -1.214 4.605 1.00 94.62 105 LYS A O 1
ATOM 879 N N . LYS A 1 106 ? -11.702 -3.129 4.013 1.00 94.75 106 LYS A N 1
ATOM 880 C CA . LYS A 1 106 ? -12.638 -3.998 4.753 1.00 94.75 106 LYS A CA 1
ATOM 881 C C . LYS A 1 106 ? -12.328 -4.068 6.250 1.00 94.75 106 LYS A C 1
ATOM 883 O O . LYS A 1 106 ? -13.107 -4.653 6.996 1.00 94.75 106 LYS A O 1
ATOM 888 N N . LEU A 1 107 ? -11.157 -3.582 6.663 1.00 91.56 107 LEU A N 1
ATOM 889 C CA . LEU A 1 107 ? -10.648 -3.672 8.032 1.00 91.56 107 LEU A CA 1
ATOM 890 C C . LEU A 1 107 ? -10.712 -2.338 8.787 1.00 91.56 107 LEU A C 1
ATOM 892 O O . LEU A 1 107 ? -10.409 -2.332 9.978 1.00 91.56 107 LEU A O 1
ATOM 896 N N . ILE A 1 108 ? -11.042 -1.242 8.099 1.00 83.31 108 ILE A N 1
ATOM 897 C CA . ILE A 1 108 ? -11.068 0.129 8.627 1.00 83.31 108 ILE A CA 1
ATOM 898 C C . ILE A 1 108 ? -12.514 0.595 8.761 1.00 83.31 108 ILE A C 1
ATOM 900 O O . ILE A 1 108 ? -13.320 0.258 7.865 1.00 83.31 108 ILE A O 1
#

Foldseek 3Di:
DLDQDALVLCVVVVCLLCVDPLVCLLVCLVVLPQVCVVCVVVLLVVVVPDDPVNVVSVVSLLPDDLQSNLVRLVVNCVVPVRNSSVSSNDPSSSSSSNSNSVVVVVSD

Secondary structure (DSSP, 8-state):
--PPP-HHHHHTTHHHHHSS-HHHHHHHHHTT--HHHHTHHHHHHHHHT--HHHHHHHHHHHHS-HHHHHHHHHHHHHHH--HHHHHHHSGGGHHHHHHHHHHHTT--

Sequence (108 aa):
MVDKITYNDLKEYDFLFTMTPSFLMGTVIKRNTNVVKKFNSTVKSNLDNLNEKQKKQLNIIINTDIEELQEVLEIAYKKTHKKQYKLLSDYKARDFIKLNLDELKKLI

pLDDT: mean 93.81, std 7.7, range [39.22, 98.12]